Protein AF-A0A654E0S1-F1 (afdb_monomer_lite)

Radius of gyration: 18.27 Å; chains: 1; bounding box: 44×33×46 Å

Secondary structure (DSSP, 8-state):
--HHHHHHHHHHHHHHHHHHHHHHHHHHHHTT-HHHHHHHHHHHHHHHHHHHHHHHHS-----STTS-HHHHHHHHHHHHHHHHHHHHHHHHHHHHHHHHHH-

pLDDT: mean 88.95, std 7.27, range [59.12, 96.06]

Foldseek 3Di:
DDPVVVVVVVVVVVVVVVVCCVLCVQCVVCPVPVVSNVVSVVVVVVLVVQLVVQLVPFDQDPVDPPDGSNNSSNVRSVVSSVVVVVVVVVVVVVCVVVVVVVD

Sequence (103 aa):
MDIIDVGLYASYILIVLCALAAIIIPLAQSLGDPQSLIKSGIGLGALIVVFLIGYIIAGSDTGSADITESTSKLVGGGIISMYIFFFIALAGIVYTEISKLIK

Structure (mmCIF, N/CA/C/O backbone):
data_AF-A0A654E0S1-F1
#
_entry.id   AF-A0A654E0S1-F1
#
loop_
_atom_site.group_PDB
_atom_site.id
_atom_site.type_symbol
_atom_site.label_atom_id
_atom_site.label_alt_id
_atom_site.label_comp_id
_atom_site.label_asym_id
_atom_site.label_entity_id
_atom_site.label_seq_id
_atom_site.pdbx_PDB_ins_code
_atom_site.Cartn_x
_atom_site.Cartn_y
_atom_site.Cartn_z
_atom_site.occupancy
_atom_site.B_iso_or_equiv
_atom_site.auth_seq_id
_atom_site.auth_comp_id
_atom_site.auth_asym_id
_atom_site.auth_atom_id
_atom_site.pdbx_PDB_model_num
ATOM 1 N N . MET A 1 1 ? 15.045 16.187 -22.181 1.00 73.69 1 MET A N 1
ATOM 2 C CA . MET A 1 1 ? 13.952 15.797 -21.278 1.00 73.69 1 MET A CA 1
ATOM 3 C C . MET A 1 1 ? 12.713 16.436 -21.837 1.00 73.69 1 MET A C 1
ATOM 5 O O . MET A 1 1 ? 12.597 17.659 -21.788 1.00 73.69 1 MET A O 1
ATOM 9 N N . ASP A 1 2 ? 11.864 15.619 -22.433 1.00 90.56 2 ASP A N 1
ATOM 10 C CA . ASP A 1 2 ? 10.590 16.078 -22.960 1.00 90.56 2 ASP A CA 1
ATOM 11 C C . ASP A 1 2 ? 9.591 16.245 -21.807 1.00 90.56 2 ASP A C 1
ATOM 13 O O . ASP A 1 2 ? 9.819 15.786 -20.684 1.00 90.56 2 ASP A O 1
ATOM 17 N N . ILE A 1 3 ? 8.466 16.916 -22.059 1.00 91.19 3 ILE A N 1
ATOM 18 C CA . ILE A 1 3 ? 7.427 17.151 -21.039 1.00 91.19 3 ILE A CA 1
ATOM 19 C C . ILE A 1 3 ? 6.935 15.842 -20.395 1.00 91.19 3 ILE A C 1
ATOM 21 O O . ILE A 1 3 ? 6.580 15.818 -19.217 1.00 91.19 3 ILE A O 1
ATOM 25 N N . ILE A 1 4 ? 6.970 14.747 -21.159 1.00 92.31 4 ILE A N 1
ATOM 26 C CA . ILE A 1 4 ? 6.613 13.400 -20.710 1.00 92.31 4 ILE A CA 1
ATOM 27 C C . ILE A 1 4 ? 7.625 12.898 -19.672 1.00 92.31 4 ILE A C 1
ATOM 29 O O . ILE A 1 4 ? 7.214 12.423 -18.616 1.00 92.31 4 ILE A O 1
ATOM 33 N N . ASP A 1 5 ? 8.927 13.072 -19.914 1.00 92.94 5 ASP A N 1
ATOM 34 C CA . ASP A 1 5 ? 9.983 12.653 -18.981 1.00 92.94 5 ASP A CA 1
ATOM 35 C C . ASP A 1 5 ? 9.885 13.415 -17.657 1.00 92.94 5 ASP A C 1
ATOM 37 O O . ASP A 1 5 ? 9.997 12.836 -16.575 1.00 92.94 5 ASP A O 1
ATOM 41 N N . VAL A 1 6 ? 9.633 14.725 -17.743 1.00 92.69 6 VAL A N 1
ATOM 42 C CA . VAL A 1 6 ? 9.473 15.592 -16.570 1.00 92.69 6 VAL A CA 1
ATOM 43 C C . VAL A 1 6 ? 8.238 15.185 -15.767 1.00 92.69 6 VAL A C 1
ATOM 45 O O . VAL A 1 6 ? 8.320 15.042 -14.546 1.00 92.69 6 VAL A O 1
ATOM 48 N N . GLY A 1 7 ? 7.107 14.956 -16.441 1.00 92.06 7 GLY A N 1
ATOM 49 C CA . GLY A 1 7 ? 5.876 14.493 -15.801 1.00 92.06 7 GLY A CA 1
ATOM 50 C C . GLY A 1 7 ? 6.039 13.126 -15.132 1.00 92.06 7 GLY A C 1
ATOM 51 O O . GLY A 1 7 ? 5.552 12.919 -14.017 1.00 92.06 7 GLY A O 1
ATOM 52 N N . LEU A 1 8 ? 6.774 12.212 -15.768 1.00 93.31 8 LEU A N 1
ATOM 53 C CA . LEU A 1 8 ? 7.040 10.882 -15.231 1.00 93.31 8 LEU A CA 1
ATOM 54 C C . LEU A 1 8 ? 7.940 10.945 -13.988 1.00 93.31 8 LEU A C 1
ATOM 56 O O . LEU A 1 8 ? 7.616 10.348 -12.961 1.00 93.31 8 LEU A O 1
ATOM 60 N N . TYR A 1 9 ? 9.024 11.724 -14.040 1.00 92.81 9 TYR A N 1
ATOM 61 C CA . TYR A 1 9 ? 9.930 11.890 -12.901 1.00 92.81 9 TYR A CA 1
ATOM 62 C C . TYR A 1 9 ? 9.232 12.556 -11.706 1.00 92.81 9 TYR A C 1
ATOM 64 O O . TYR A 1 9 ? 9.360 12.096 -10.570 1.00 92.81 9 TYR A O 1
ATOM 72 N N . ALA A 1 10 ? 8.423 13.589 -11.963 1.00 94.25 10 ALA A N 1
ATOM 73 C CA . ALA A 1 10 ? 7.608 14.232 -10.935 1.00 94.25 10 ALA A CA 1
ATOM 74 C C . ALA A 1 10 ? 6.609 13.251 -10.297 1.00 94.25 10 ALA A C 1
ATOM 76 O O . ALA A 1 10 ? 6.461 13.229 -9.074 1.00 94.25 10 ALA A O 1
ATOM 77 N N . SER A 1 11 ? 5.969 12.403 -11.107 1.00 94.38 11 SER A N 1
ATOM 78 C CA . SER A 1 11 ? 5.030 11.386 -10.620 1.00 94.38 11 SER A CA 1
ATOM 79 C C . SER A 1 11 ? 5.720 10.349 -9.736 1.00 94.38 11 SER A C 1
ATOM 81 O O . SER A 1 11 ? 5.199 10.020 -8.672 1.00 94.38 11 SER A O 1
ATOM 83 N N . TYR A 1 12 ? 6.914 9.877 -10.112 1.00 92.50 12 TYR A N 1
ATOM 84 C CA . TYR A 1 12 ? 7.682 8.954 -9.273 1.00 92.50 12 TYR A CA 1
ATOM 85 C C . TYR A 1 12 ? 8.067 9.572 -7.926 1.00 92.50 12 TYR A C 1
ATOM 87 O O . TYR A 1 12 ? 7.899 8.920 -6.895 1.00 92.50 12 TYR A O 1
ATOM 95 N N . ILE A 1 13 ? 8.506 10.836 -7.906 1.00 95.31 13 ILE A N 1
ATOM 96 C CA . ILE A 1 13 ? 8.785 11.551 -6.649 1.00 95.31 13 ILE A CA 1
ATOM 97 C C . ILE A 1 13 ? 7.525 11.628 -5.784 1.00 95.31 13 ILE A C 1
ATOM 99 O O . ILE A 1 13 ? 7.576 11.353 -4.583 1.00 95.31 13 ILE A O 1
ATOM 103 N N . LEU A 1 14 ? 6.389 11.982 -6.387 1.00 95.62 14 LEU A N 1
ATOM 104 C CA . LEU A 1 14 ? 5.138 12.137 -5.657 1.00 95.62 14 LEU A CA 1
ATOM 105 C C . LEU A 1 14 ? 4.649 10.806 -5.076 1.00 95.62 14 LEU A C 1
ATOM 107 O O . LEU A 1 14 ? 4.256 10.768 -3.915 1.00 95.62 14 LEU A O 1
ATOM 111 N N . ILE A 1 15 ? 4.739 9.709 -5.836 1.00 93.75 15 ILE A N 1
ATOM 112 C CA . ILE A 1 15 ? 4.399 8.363 -5.354 1.00 93.75 15 ILE A CA 1
ATOM 113 C C . ILE A 1 15 ? 5.241 8.001 -4.128 1.00 93.75 15 ILE A C 1
ATOM 115 O O . ILE A 1 15 ? 4.690 7.526 -3.135 1.00 93.75 15 ILE A O 1
ATOM 119 N N . VAL A 1 16 ? 6.551 8.260 -4.164 1.00 93.69 16 VAL A N 1
ATOM 120 C CA . VAL A 1 16 ? 7.441 7.979 -3.027 1.00 93.69 16 VAL A CA 1
ATOM 121 C C . VAL A 1 16 ? 7.048 8.813 -1.805 1.00 93.69 16 VAL A C 1
ATOM 123 O O . VAL A 1 16 ? 6.937 8.270 -0.706 1.00 93.69 16 VAL A O 1
ATOM 126 N N . LEU A 1 17 ? 6.769 10.107 -1.982 1.00 95.50 17 LEU A N 1
ATOM 127 C CA . LEU A 1 17 ? 6.312 10.976 -0.892 1.00 95.50 17 LEU A CA 1
ATOM 128 C C . LEU A 1 17 ? 4.974 10.512 -0.304 1.00 95.50 17 LEU A C 1
ATOM 130 O O . LEU A 1 17 ? 4.832 10.447 0.917 1.00 95.50 17 LEU A O 1
ATOM 134 N N . CYS A 1 18 ? 4.012 10.150 -1.153 1.00 93.56 18 CYS A N 1
ATOM 135 C CA . CYS A 1 18 ? 2.717 9.632 -0.725 1.00 93.56 18 CYS A CA 1
ATOM 136 C C . CYS A 1 18 ? 2.858 8.307 0.032 1.00 93.56 18 CYS A C 1
ATOM 138 O O . CYS A 1 18 ? 2.232 8.144 1.077 1.00 93.56 18 CYS A O 1
ATOM 140 N N . ALA A 1 19 ? 3.700 7.389 -0.448 1.00 90.12 19 ALA A N 1
ATOM 141 C CA . ALA A 1 19 ? 3.955 6.116 0.220 1.00 90.12 19 ALA A CA 1
ATOM 142 C C . ALA A 1 19 ? 4.577 6.321 1.612 1.00 90.12 19 ALA A C 1
ATOM 144 O O . ALA A 1 19 ? 4.132 5.710 2.583 1.00 90.12 19 ALA A O 1
ATOM 145 N N . LEU A 1 20 ? 5.554 7.227 1.734 1.00 92.81 20 LEU A N 1
ATOM 146 C CA . LEU A 1 20 ? 6.154 7.577 3.023 1.00 92.81 20 LEU A CA 1
ATOM 147 C C . LEU A 1 20 ? 5.129 8.215 3.965 1.00 92.81 20 LEU A C 1
ATOM 149 O O . LEU A 1 20 ? 4.999 7.788 5.110 1.00 92.81 20 LEU A O 1
ATOM 153 N N . ALA A 1 21 ? 4.366 9.200 3.489 1.00 92.94 21 ALA A N 1
ATOM 154 C CA . ALA A 1 21 ? 3.344 9.871 4.287 1.00 92.94 21 ALA A CA 1
ATOM 155 C C . ALA A 1 21 ? 2.261 8.896 4.779 1.00 92.94 21 ALA A C 1
ATOM 157 O O . ALA A 1 21 ? 1.872 8.958 5.945 1.00 92.94 21 ALA A O 1
ATOM 158 N N . ALA A 1 22 ? 1.832 7.957 3.929 1.00 88.88 22 ALA A N 1
ATOM 159 C CA . ALA A 1 22 ? 0.834 6.941 4.262 1.00 88.88 22 ALA A CA 1
ATOM 160 C C . ALA A 1 22 ? 1.265 6.011 5.409 1.00 88.88 22 ALA A C 1
ATOM 162 O O . ALA A 1 22 ? 0.406 5.450 6.081 1.00 88.88 22 ALA A O 1
ATOM 163 N N . ILE A 1 23 ? 2.570 5.863 5.660 1.00 88.12 23 ILE A N 1
ATOM 164 C CA . ILE A 1 23 ? 3.105 5.053 6.764 1.00 88.12 23 ILE A CA 1
ATOM 165 C C . ILE A 1 23 ? 3.453 5.937 7.967 1.00 88.12 23 ILE A C 1
ATOM 167 O O . ILE A 1 23 ? 3.074 5.634 9.099 1.00 88.12 23 ILE A O 1
ATOM 171 N N .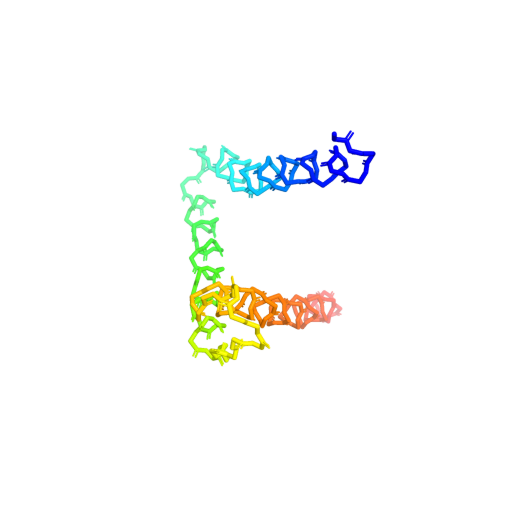 ILE A 1 24 ? 4.164 7.043 7.730 1.00 89.38 24 ILE A N 1
ATOM 172 C CA . ILE A 1 24 ? 4.693 7.909 8.789 1.00 89.38 24 ILE A CA 1
ATOM 173 C C . ILE A 1 24 ? 3.561 8.614 9.538 1.00 89.38 24 ILE A C 1
ATOM 175 O O . ILE A 1 24 ? 3.617 8.683 10.762 1.00 89.38 24 ILE A O 1
ATOM 179 N N . ILE A 1 25 ? 2.532 9.115 8.844 1.00 90.12 25 ILE A N 1
ATOM 180 C CA . ILE A 1 25 ? 1.450 9.873 9.489 1.00 90.12 25 ILE A CA 1
ATOM 181 C C . ILE A 1 25 ? 0.651 8.989 10.465 1.00 90.12 25 ILE A C 1
ATOM 183 O O . ILE A 1 25 ? 0.564 9.369 11.637 1.00 90.12 25 ILE A O 1
ATOM 187 N N . PRO A 1 26 ? 0.125 7.806 10.076 1.00 85.00 26 PRO A N 1
ATOM 188 C CA . PRO A 1 26 ? -0.603 6.945 11.013 1.00 85.00 26 PRO A CA 1
ATOM 189 C C . PRO A 1 26 ? 0.267 6.454 12.172 1.00 85.00 26 PRO A C 1
ATOM 191 O O . PRO A 1 26 ? -0.217 6.299 13.297 1.00 85.00 26 PRO A O 1
ATOM 194 N N . LEU A 1 27 ? 1.556 6.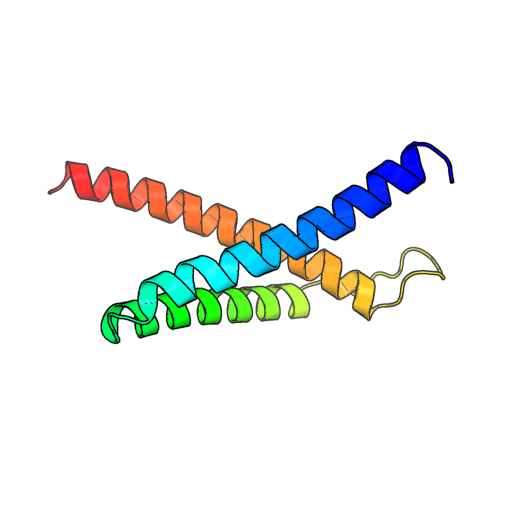215 11.907 1.00 84.25 27 LEU A N 1
ATOM 195 C CA . LEU A 1 27 ? 2.507 5.803 12.931 1.00 84.25 27 LEU A CA 1
ATOM 196 C C . LEU A 1 27 ? 2.744 6.929 13.943 1.00 84.25 27 LEU A C 1
ATOM 198 O O . LEU A 1 27 ? 2.605 6.696 15.140 1.00 84.25 27 LEU A O 1
ATOM 202 N N . ALA A 1 28 ? 3.017 8.148 13.469 1.00 86.19 28 ALA A N 1
ATOM 203 C CA . ALA A 1 28 ? 3.225 9.331 14.302 1.00 86.19 28 ALA A CA 1
ATOM 204 C C . ALA A 1 28 ? 1.996 9.651 15.166 1.00 86.19 28 ALA A C 1
ATOM 206 O O . ALA A 1 28 ? 2.137 9.940 16.353 1.00 86.19 28 ALA A O 1
ATOM 207 N N . GLN A 1 29 ? 0.790 9.528 14.602 1.00 84.62 29 GLN A N 1
ATOM 208 C CA . GLN A 1 29 ? -0.466 9.695 15.342 1.00 84.62 29 GLN A CA 1
ATOM 209 C C . GLN A 1 29 ? -0.661 8.640 16.439 1.00 84.62 29 GLN A C 1
ATOM 211 O O . GLN A 1 29 ? -1.348 8.899 17.423 1.00 84.62 29 GLN A O 1
ATOM 216 N N . SER A 1 30 ? -0.037 7.470 16.299 1.00 83.12 30 SER A N 1
ATOM 217 C CA . SER A 1 30 ? -0.171 6.367 17.249 1.00 83.12 30 SER A CA 1
ATOM 218 C C . SER A 1 30 ? 0.892 6.361 18.359 1.00 83.12 30 SER A C 1
ATOM 220 O O . SER A 1 30 ? 0.780 5.566 19.284 1.00 83.12 30 SER A O 1
ATOM 222 N N . LEU A 1 31 ? 1.911 7.234 18.323 1.00 79.06 31 LEU A N 1
ATOM 223 C CA . LEU A 1 31 ? 3.019 7.220 19.300 1.00 79.06 31 LEU A CA 1
ATOM 224 C C . LEU A 1 31 ? 2.605 7.600 20.734 1.00 79.06 31 LEU A C 1
ATOM 226 O O . LEU A 1 31 ? 3.317 7.268 21.678 1.00 79.06 31 LEU A O 1
ATOM 230 N N . GLY A 1 32 ? 1.471 8.284 20.906 1.00 80.44 32 GLY A N 1
ATOM 231 C CA . GLY A 1 32 ? 0.931 8.651 22.221 1.00 80.44 32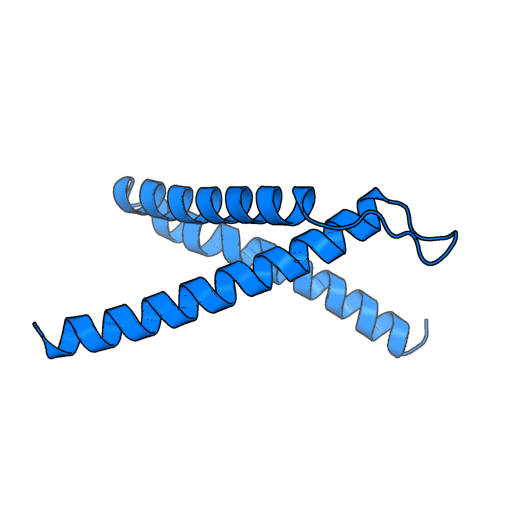 GLY A CA 1
ATOM 232 C C . GLY A 1 32 ? 0.029 7.591 22.860 1.00 80.44 32 GLY A C 1
ATOM 233 O O . GLY A 1 32 ? -0.290 7.710 24.040 1.00 80.44 32 GLY A O 1
ATOM 234 N N . ASP A 1 33 ? -0.375 6.564 22.104 1.00 84.81 33 ASP A N 1
ATOM 235 C CA . ASP A 1 33 ? -1.254 5.491 22.571 1.00 84.81 33 ASP A CA 1
ATOM 236 C C . ASP A 1 33 ? -0.690 4.123 22.136 1.00 84.81 33 ASP A C 1
ATOM 238 O O . ASP A 1 33 ? -0.841 3.723 20.974 1.00 84.81 33 ASP A O 1
ATOM 242 N N . PRO A 1 34 ? -0.068 3.362 23.058 1.00 79.06 34 PRO A N 1
ATOM 243 C CA . PRO A 1 34 ? 0.526 2.067 22.736 1.00 79.06 34 PRO A CA 1
ATOM 244 C C . PRO A 1 34 ? -0.500 1.067 22.184 1.00 79.06 34 PRO A C 1
ATOM 246 O O . PRO A 1 34 ? -0.142 0.189 21.397 1.00 79.06 34 PRO A O 1
ATOM 249 N N . GLN A 1 35 ? -1.781 1.203 22.535 1.00 82.94 35 GLN A N 1
ATOM 250 C CA . GLN A 1 35 ? -2.830 0.326 22.032 1.00 82.94 35 GLN A CA 1
ATOM 251 C C . GLN A 1 35 ? -3.200 0.662 20.578 1.00 82.94 35 GLN A C 1
ATOM 253 O O . GLN A 1 35 ? -3.421 -0.248 19.773 1.00 82.94 35 GLN A O 1
ATOM 258 N N . SER A 1 36 ? -3.226 1.948 20.215 1.00 83.00 36 SER A N 1
ATOM 259 C CA . SER A 1 36 ? -3.379 2.384 18.819 1.00 83.00 36 SER A CA 1
ATOM 260 C C . SER A 1 36 ? -2.175 1.976 17.969 1.00 83.00 36 SER A C 1
ATOM 262 O O . SER A 1 36 ? -2.339 1.518 16.836 1.00 83.00 36 SER A O 1
ATOM 264 N N . LEU A 1 37 ? -0.968 2.064 18.534 1.00 84.25 37 LEU A N 1
ATOM 265 C CA . LEU A 1 37 ? 0.270 1.699 17.849 1.00 84.25 37 LEU A CA 1
ATOM 266 C C . LEU A 1 37 ? 0.283 0.228 17.430 1.00 84.25 37 LEU A C 1
ATOM 268 O O . LEU A 1 37 ? 0.603 -0.083 16.283 1.00 84.25 37 LEU A O 1
ATOM 272 N N . ILE A 1 38 ? -0.141 -0.668 18.325 1.00 85.94 38 ILE A N 1
ATOM 273 C CA . ILE A 1 38 ? -0.258 -2.099 18.021 1.00 85.94 38 ILE A CA 1
ATOM 274 C C . ILE A 1 38 ? -1.274 -2.329 16.894 1.00 85.94 38 ILE A C 1
ATOM 276 O O . ILE A 1 38 ? -0.988 -3.078 15.963 1.00 85.94 38 ILE A O 1
ATOM 280 N N . LYS A 1 39 ? -2.437 -1.664 16.924 1.00 84.12 39 LYS A N 1
ATOM 281 C CA . LYS A 1 39 ? -3.456 -1.797 15.865 1.00 84.12 39 LYS A CA 1
ATOM 282 C C . LYS A 1 39 ? -2.948 -1.315 14.504 1.00 84.12 39 LYS A C 1
ATOM 284 O O . LYS A 1 39 ? -3.165 -1.996 13.504 1.00 84.12 39 LYS A O 1
ATOM 289 N N . SER A 1 40 ? -2.249 -0.181 14.472 1.00 85.38 40 SER A N 1
ATOM 290 C CA . SER A 1 40 ? -1.617 0.347 13.257 1.00 85.38 40 SER A CA 1
ATOM 291 C C . SER A 1 40 ? -0.553 -0.619 12.717 1.00 85.38 40 SER A C 1
ATOM 293 O O . SER A 1 40 ? -0.552 -0.959 11.533 1.00 85.38 40 SER A O 1
ATOM 295 N N . GLY A 1 41 ? 0.280 -1.170 13.608 1.00 85.38 41 GLY A N 1
ATOM 296 C CA . GLY A 1 41 ? 1.271 -2.192 13.268 1.00 85.38 41 GLY A CA 1
ATOM 297 C C . GLY A 1 41 ? 0.653 -3.480 12.715 1.00 85.38 41 GLY A C 1
ATOM 298 O O . GLY A 1 41 ? 1.175 -4.038 11.754 1.00 85.38 41 GLY A O 1
ATOM 299 N N . ILE A 1 42 ? -0.486 -3.926 13.257 1.00 89.00 42 ILE A N 1
ATOM 300 C CA . ILE A 1 42 ? -1.238 -5.075 12.726 1.00 89.00 42 ILE A CA 1
ATOM 301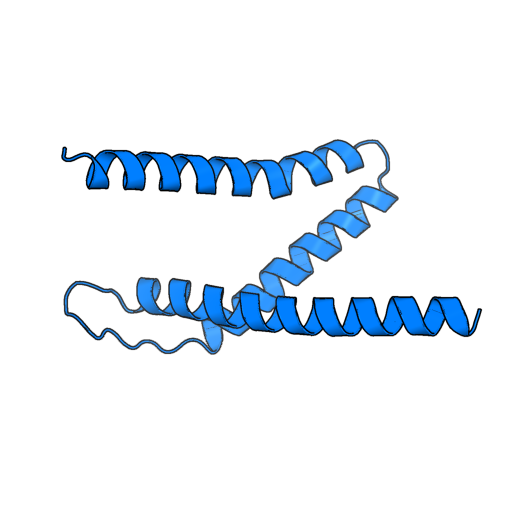 C C . ILE A 1 42 ? -1.744 -4.780 11.309 1.00 89.00 42 ILE A C 1
ATOM 303 O O . ILE A 1 42 ? -1.615 -5.635 10.436 1.00 89.00 42 ILE A O 1
ATOM 307 N N . GLY A 1 43 ? -2.276 -3.578 11.062 1.00 87.94 43 GLY A N 1
ATOM 308 C CA . GLY A 1 43 ? -2.705 -3.159 9.724 1.00 87.94 43 GLY A CA 1
ATOM 309 C C . GLY A 1 43 ? -1.558 -3.180 8.709 1.00 87.94 43 GLY A C 1
ATOM 310 O O . GLY A 1 43 ? -1.700 -3.750 7.627 1.00 87.94 43 GLY A O 1
ATOM 311 N N . LEU A 1 44 ? -0.395 -2.637 9.081 1.00 88.88 44 LEU A N 1
ATOM 312 C CA . LEU A 1 44 ? 0.808 -2.666 8.244 1.00 88.88 44 LEU A CA 1
ATOM 313 C C . LEU A 1 44 ? 1.326 -4.097 8.021 1.00 88.88 44 LEU A C 1
ATOM 315 O O . LEU A 1 44 ? 1.700 -4.457 6.907 1.00 88.88 44 LEU A O 1
ATOM 319 N N . GLY A 1 45 ? 1.314 -4.934 9.059 1.00 91.00 45 GLY A N 1
ATOM 320 C CA . GLY A 1 45 ? 1.703 -6.339 8.959 1.00 91.00 45 GLY A CA 1
ATOM 321 C C . GLY A 1 45 ? 0.791 -7.122 8.016 1.00 91.00 45 GLY A C 1
ATOM 322 O O . GLY A 1 45 ? 1.277 -7.828 7.134 1.00 91.00 45 GLY A O 1
ATOM 323 N N . ALA A 1 46 ? -0.527 -6.942 8.137 1.00 92.69 46 ALA A N 1
ATOM 324 C CA . ALA A 1 46 ? -1.499 -7.535 7.225 1.00 92.69 46 ALA A CA 1
ATOM 325 C C . ALA A 1 46 ? -1.264 -7.079 5.777 1.00 92.69 46 ALA A C 1
ATOM 327 O O . ALA A 1 46 ? -1.351 -7.900 4.861 1.00 92.69 46 ALA A O 1
ATOM 328 N N . LEU A 1 47 ? -0.899 -5.804 5.575 1.00 91.50 47 LEU A N 1
ATOM 329 C CA . LEU A 1 47 ? -0.579 -5.285 4.250 1.00 91.50 47 LEU A CA 1
ATOM 330 C C . LEU A 1 47 ? 0.588 -6.058 3.608 1.00 91.50 47 LEU A C 1
ATOM 332 O O . LEU A 1 47 ? 0.488 -6.531 2.476 1.00 91.50 47 LEU A O 1
ATOM 336 N N . ILE A 1 48 ? 1.677 -6.223 4.361 1.00 93.06 48 ILE A N 1
ATOM 337 C CA . ILE A 1 48 ? 2.884 -6.929 3.912 1.00 93.06 48 ILE A CA 1
ATOM 338 C C . ILE A 1 48 ? 2.587 -8.405 3.625 1.00 93.06 48 ILE A C 1
ATOM 340 O O . ILE A 1 48 ? 3.046 -8.936 2.615 1.00 93.06 48 ILE A O 1
ATOM 344 N N . VAL A 1 49 ? 1.803 -9.069 4.480 1.00 95.56 49 VAL A N 1
ATOM 345 C CA . VAL A 1 49 ? 1.439 -10.483 4.297 1.00 95.56 49 VAL A CA 1
ATOM 346 C C . VAL A 1 49 ? 0.650 -10.686 3.005 1.00 95.56 49 VAL A C 1
ATOM 348 O O . VAL A 1 49 ? 0.977 -11.578 2.225 1.00 95.56 49 VAL A O 1
ATOM 351 N N . VAL A 1 50 ? -0.350 -9.845 2.738 1.00 95.06 50 VAL A N 1
ATOM 352 C CA . VAL A 1 50 ? -1.117 -9.917 1.485 1.00 95.06 50 VAL A CA 1
ATOM 353 C C . VAL A 1 50 ? -0.223 -9.613 0.282 1.00 95.06 50 VAL A C 1
ATOM 355 O O . VAL A 1 50 ? -0.336 -10.301 -0.731 1.00 95.06 50 VAL A O 1
ATOM 358 N N . PHE A 1 51 ? 0.711 -8.663 0.406 1.00 93.75 51 PHE A N 1
ATOM 359 C CA . PHE A 1 51 ? 1.684 -8.390 -0.651 1.00 93.75 51 PHE A CA 1
ATOM 360 C C . PHE A 1 51 ? 2.580 -9.587 -0.967 1.00 93.75 51 PHE A C 1
ATOM 362 O O . PHE A 1 51 ? 2.765 -9.927 -2.133 1.00 93.75 51 PHE A O 1
ATOM 369 N N . LEU A 1 52 ? 3.091 -10.270 0.058 1.00 94.94 52 LEU A N 1
ATOM 370 C CA . LEU A 1 52 ? 3.885 -11.489 -0.104 1.00 94.94 52 LEU A CA 1
ATOM 371 C C . LEU A 1 52 ? 3.085 -12.597 -0.796 1.00 94.94 52 LEU A C 1
ATOM 373 O O . LEU A 1 52 ? 3.604 -13.247 -1.700 1.00 94.94 52 LEU A O 1
ATOM 377 N N . ILE A 1 53 ? 1.817 -12.782 -0.418 1.00 94.88 53 ILE A N 1
ATOM 378 C CA . ILE A 1 53 ? 0.922 -13.739 -1.081 1.00 94.88 53 ILE A CA 1
ATOM 379 C C . ILE A 1 53 ? 0.758 -13.366 -2.560 1.00 94.88 53 ILE A C 1
ATOM 381 O O . ILE A 1 53 ? 0.938 -14.219 -3.427 1.00 94.88 53 ILE A O 1
ATOM 385 N N . GLY A 1 54 ? 0.486 -12.092 -2.857 1.00 94.06 54 GLY A N 1
ATOM 386 C CA . GLY A 1 54 ? 0.385 -11.597 -4.228 1.00 94.06 54 GLY A CA 1
ATOM 387 C C . GLY A 1 54 ? 1.670 -11.817 -5.029 1.00 94.06 54 GLY A C 1
ATOM 388 O O . GLY A 1 54 ? 1.607 -12.293 -6.157 1.00 94.06 54 GLY A O 1
ATOM 389 N N . TYR A 1 55 ? 2.832 -11.538 -4.437 1.00 92.81 55 TYR A N 1
ATOM 390 C CA . TYR A 1 55 ? 4.144 -11.716 -5.065 1.00 92.81 55 TYR A CA 1
ATOM 391 C C . TYR A 1 55 ? 4.465 -13.185 -5.378 1.00 92.81 55 TYR A C 1
ATOM 393 O O . TYR A 1 55 ? 5.038 -13.474 -6.425 1.00 92.81 55 TYR A O 1
ATOM 401 N N . ILE A 1 56 ? 4.087 -14.119 -4.497 1.00 92.69 56 ILE A N 1
ATOM 402 C CA . ILE A 1 56 ? 4.291 -15.562 -4.719 1.00 92.69 56 ILE A CA 1
ATOM 403 C C . ILE A 1 56 ? 3.390 -16.082 -5.848 1.00 92.69 56 ILE A C 1
ATOM 405 O O . ILE A 1 56 ? 3.815 -16.940 -6.618 1.00 92.69 56 ILE A O 1
ATOM 409 N N . ILE A 1 57 ? 2.158 -15.571 -5.948 1.00 92.56 57 ILE A N 1
ATOM 410 C CA . ILE A 1 57 ? 1.195 -15.961 -6.992 1.00 92.56 57 ILE A CA 1
ATOM 411 C C . ILE A 1 57 ? 1.533 -15.304 -8.340 1.00 92.56 57 ILE A C 1
ATOM 413 O O . ILE A 1 57 ? 1.192 -15.848 -9.390 1.00 92.56 57 ILE A O 1
ATOM 417 N N . ALA A 1 58 ? 2.184 -14.139 -8.324 1.00 92.00 58 ALA A N 1
ATOM 418 C CA . ALA A 1 58 ? 2.514 -13.392 -9.526 1.00 92.00 58 ALA A CA 1
ATOM 419 C C . ALA A 1 58 ? 3.388 -14.207 -10.492 1.00 92.00 58 ALA A C 1
ATOM 421 O O . ALA A 1 58 ? 4.394 -14.814 -10.111 1.00 92.00 58 ALA A O 1
ATOM 422 N N . GLY A 1 59 ? 3.001 -14.180 -11.768 1.00 84.62 59 GLY A N 1
ATOM 423 C CA . GLY A 1 59 ? 3.760 -14.799 -12.846 1.00 84.62 59 GLY A CA 1
ATOM 424 C C . GLY A 1 59 ? 5.138 -14.162 -13.022 1.00 84.62 59 GLY A C 1
ATOM 425 O O . GLY A 1 59 ? 5.357 -12.992 -12.711 1.00 84.62 59 GLY A O 1
ATOM 426 N N . SER A 1 60 ? 6.073 -14.952 -13.540 1.00 82.50 60 SER A N 1
ATOM 427 C CA . SER A 1 60 ? 7.436 -14.537 -13.889 1.00 82.50 60 SER A CA 1
ATOM 428 C C . SER A 1 60 ? 7.574 -14.115 -15.352 1.00 82.50 60 SER A C 1
ATOM 430 O O . SER A 1 60 ? 8.683 -14.110 -15.877 1.00 82.50 60 SER A O 1
ATOM 432 N N . ASP A 1 61 ? 6.471 -13.808 -16.034 1.00 78.88 61 ASP A N 1
ATOM 433 C CA . ASP A 1 61 ? 6.486 -13.581 -17.476 1.00 78.88 61 ASP A CA 1
ATOM 434 C C . ASP A 1 61 ? 7.299 -12.328 -17.822 1.00 78.88 61 ASP A C 1
ATOM 436 O O . ASP A 1 61 ? 6.935 -11.195 -17.495 1.00 78.88 61 ASP A O 1
ATOM 440 N N . THR A 1 62 ? 8.425 -12.542 -18.498 1.00 72.81 62 THR A N 1
ATOM 441 C CA . THR A 1 62 ? 9.301 -11.498 -19.029 1.00 72.81 62 THR A CA 1
ATOM 442 C C . THR A 1 62 ? 8.982 -11.341 -20.512 1.00 72.81 62 THR A C 1
ATOM 444 O O . THR A 1 62 ? 9.664 -11.893 -21.373 1.00 72.81 62 THR A O 1
ATOM 447 N N . GLY A 1 63 ? 7.885 -10.650 -20.833 1.00 65.94 63 GLY A N 1
ATOM 448 C CA . GLY A 1 63 ? 7.431 -10.467 -22.223 1.00 65.94 63 GLY A CA 1
ATOM 449 C C . GLY A 1 63 ? 8.446 -9.766 -23.145 1.00 65.94 63 GLY A C 1
ATOM 450 O O . GLY A 1 63 ? 8.293 -9.812 -24.363 1.00 65.94 63 GLY A O 1
ATOM 451 N N . SER A 1 64 ? 9.493 -9.160 -22.573 1.00 67.56 64 SER A N 1
ATOM 452 C CA . SER A 1 64 ? 10.561 -8.430 -23.263 1.00 67.56 64 SER A CA 1
ATOM 453 C C . SER A 1 64 ? 11.908 -8.712 -22.587 1.00 67.56 64 SER A C 1
ATOM 455 O O . SER A 1 64 ? 11.953 -8.878 -21.368 1.00 67.56 64 SER A O 1
ATOM 457 N N . ALA A 1 65 ? 13.009 -8.694 -23.348 1.00 65.00 65 ALA A N 1
ATOM 458 C CA . ALA A 1 65 ? 14.364 -8.943 -22.833 1.00 65.00 65 ALA A CA 1
ATOM 459 C C . ALA A 1 65 ? 14.835 -7.933 -21.761 1.00 65.00 65 ALA A C 1
ATOM 461 O O . ALA A 1 65 ? 15.739 -8.243 -20.991 1.00 65.00 65 ALA A O 1
ATOM 462 N N . ASP A 1 66 ? 14.203 -6.756 -21.682 1.00 73.88 66 ASP A N 1
ATOM 463 C CA . ASP A 1 66 ? 14.561 -5.678 -20.749 1.00 73.88 66 ASP A CA 1
ATOM 464 C C . ASP A 1 66 ? 13.888 -5.779 -19.366 1.00 73.88 66 ASP A C 1
ATOM 466 O O . ASP A 1 66 ? 14.172 -4.970 -18.481 1.00 73.88 66 ASP A O 1
ATOM 470 N N . ILE A 1 67 ? 12.985 -6.746 -19.148 1.00 79.00 67 ILE A N 1
ATOM 471 C CA . ILE A 1 67 ? 12.296 -6.919 -17.860 1.00 79.00 67 ILE A CA 1
ATOM 472 C C . ILE A 1 67 ? 12.808 -8.175 -17.164 1.00 79.00 67 ILE A C 1
ATOM 474 O O . ILE A 1 67 ? 12.573 -9.291 -17.616 1.00 79.00 67 ILE A O 1
ATOM 478 N N . THR A 1 68 ? 13.450 -7.999 -16.010 1.00 83.81 68 THR A N 1
ATOM 479 C CA . THR A 1 68 ? 13.821 -9.107 -15.123 1.00 83.81 68 THR A CA 1
ATOM 480 C C . THR A 1 68 ? 12.577 -9.746 -14.505 1.00 83.81 68 THR A C 1
ATOM 482 O O . THR A 1 68 ? 11.632 -9.047 -14.130 1.00 83.81 68 THR A O 1
ATOM 485 N N . GLU A 1 69 ? 12.613 -11.063 -14.292 1.00 84.31 69 GLU A N 1
ATOM 486 C CA . GLU A 1 69 ? 11.573 -11.822 -13.582 1.00 84.31 69 GLU A CA 1
ATOM 487 C C . GLU A 1 69 ? 11.139 -11.147 -12.267 1.00 84.31 69 GLU A C 1
ATOM 489 O O . GLU A 1 69 ? 9.945 -11.017 -11.998 1.00 84.31 69 GLU A O 1
ATOM 494 N N . SER A 1 70 ? 12.095 -10.649 -11.475 1.00 85.44 70 SER A N 1
ATOM 495 C CA . SER A 1 70 ? 11.820 -9.960 -10.208 1.00 85.44 70 SER A CA 1
ATOM 496 C C . SER A 1 70 ? 10.966 -8.703 -10.384 1.00 85.44 70 SER A C 1
ATOM 498 O O . SER A 1 70 ? 10.077 -8.444 -9.576 1.00 85.44 70 SER A O 1
ATOM 500 N N . THR A 1 71 ? 11.206 -7.926 -11.443 1.00 85.81 71 THR A N 1
ATOM 501 C CA . THR A 1 71 ? 10.426 -6.718 -11.741 1.00 85.81 71 THR A CA 1
ATOM 502 C C . THR A 1 71 ? 9.005 -7.089 -12.155 1.00 85.81 71 THR A C 1
ATOM 504 O O . THR A 1 71 ? 8.052 -6.474 -11.680 1.00 85.81 71 THR A O 1
ATOM 507 N N . SER A 1 72 ? 8.853 -8.132 -12.977 1.00 87.88 72 SER A N 1
ATOM 508 C CA . SER A 1 72 ? 7.539 -8.632 -13.401 1.00 87.88 72 SER A CA 1
ATOM 509 C C . SER A 1 72 ? 6.713 -9.129 -12.208 1.00 87.88 72 SER A C 1
ATOM 511 O O . SER A 1 72 ? 5.574 -8.699 -12.012 1.00 87.88 72 SER A O 1
ATOM 513 N N . LYS A 1 73 ? 7.329 -9.916 -11.315 1.00 91.00 73 LYS A N 1
ATOM 514 C CA . LYS A 1 73 ? 6.694 -10.382 -10.074 1.00 91.00 73 LYS A CA 1
ATOM 515 C C . LYS A 1 73 ? 6.344 -9.253 -9.112 1.00 91.00 73 LYS A C 1
ATOM 517 O O . LYS A 1 73 ? 5.308 -9.323 -8.457 1.00 91.00 73 LYS A O 1
ATOM 522 N N . LEU A 1 74 ? 7.160 -8.200 -9.031 1.00 91.25 74 LEU A N 1
ATOM 523 C CA . LEU A 1 74 ? 6.867 -7.041 -8.184 1.00 91.25 74 LEU A CA 1
ATOM 524 C C . LEU A 1 74 ? 5.617 -6.307 -8.681 1.00 91.25 74 LEU A C 1
ATOM 526 O O . LEU A 1 74 ? 4.707 -6.039 -7.894 1.00 91.25 74 LEU A O 1
ATOM 530 N N . VAL A 1 75 ? 5.539 -6.038 -9.987 1.00 90.69 75 VAL A N 1
ATOM 531 C CA . VAL A 1 75 ? 4.377 -5.377 -10.598 1.00 90.69 75 VAL A CA 1
ATOM 532 C C . VAL A 1 75 ? 3.131 -6.259 -10.487 1.00 90.69 75 VAL A C 1
ATOM 534 O O . VAL A 1 75 ? 2.101 -5.803 -9.988 1.00 90.69 75 VAL A O 1
ATOM 537 N N . GLY A 1 76 ? 3.230 -7.531 -10.882 1.00 90.69 76 GLY A N 1
ATOM 538 C CA . GLY A 1 76 ? 2.125 -8.487 -10.796 1.00 90.69 76 GLY A CA 1
ATOM 539 C C . GLY A 1 76 ? 1.643 -8.688 -9.360 1.00 90.69 76 GLY A C 1
ATOM 540 O O . GLY A 1 76 ? 0.443 -8.637 -9.093 1.00 90.69 76 GLY A O 1
ATOM 541 N N . GLY A 1 77 ? 2.575 -8.818 -8.415 1.00 93.69 77 GLY A N 1
ATOM 542 C CA . GLY A 1 77 ? 2.276 -8.935 -6.993 1.00 93.69 77 GLY A CA 1
ATOM 543 C C . GLY A 1 77 ? 1.563 -7.699 -6.457 1.00 93.69 77 GLY A C 1
ATOM 544 O O . GLY A 1 77 ? 0.568 -7.835 -5.746 1.00 93.69 77 GLY A O 1
ATOM 545 N N . GLY A 1 78 ? 1.990 -6.499 -6.860 1.00 92.19 78 GLY A N 1
ATOM 546 C CA . GLY A 1 78 ? 1.314 -5.247 -6.517 1.00 92.19 78 GLY A CA 1
ATOM 547 C C . GLY A 1 78 ? -0.131 -5.192 -7.021 1.00 92.19 78 GLY A C 1
ATOM 548 O O . GLY A 1 78 ? -1.035 -4.861 -6.253 1.00 92.19 78 GLY A O 1
ATOM 549 N N . ILE A 1 79 ? -0.364 -5.589 -8.276 1.00 93.94 79 ILE A N 1
ATOM 550 C CA . ILE A 1 79 ? -1.706 -5.619 -8.876 1.00 93.94 79 ILE A CA 1
ATOM 551 C C . ILE A 1 79 ? -2.609 -6.637 -8.161 1.00 93.94 79 ILE A C 1
ATOM 553 O O . ILE A 1 79 ? -3.721 -6.293 -7.756 1.00 93.94 79 ILE A O 1
ATOM 557 N N . ILE A 1 80 ? -2.129 -7.867 -7.945 1.00 94.94 80 ILE A N 1
ATOM 558 C CA . ILE A 1 80 ? -2.887 -8.914 -7.238 1.00 94.94 80 ILE A CA 1
ATOM 559 C C . ILE A 1 80 ? -3.251 -8.448 -5.825 1.00 94.94 80 ILE A C 1
ATOM 561 O O . ILE A 1 80 ? -4.400 -8.568 -5.400 1.00 94.94 80 ILE A O 1
ATOM 565 N N . SER A 1 81 ? -2.290 -7.860 -5.113 1.00 94.50 81 SER A N 1
ATOM 566 C CA . SER A 1 81 ? -2.500 -7.346 -3.757 1.00 94.50 81 SER A CA 1
ATOM 567 C C . SER A 1 81 ? -3.547 -6.241 -3.726 1.00 94.50 81 SER A C 1
ATOM 569 O O . SER A 1 81 ? -4.425 -6.252 -2.865 1.00 94.50 81 SER A O 1
ATOM 571 N N . MET A 1 82 ? -3.504 -5.318 -4.691 1.00 94.31 82 MET A N 1
ATOM 572 C CA . MET A 1 82 ? -4.504 -4.263 -4.813 1.00 94.31 82 MET A CA 1
ATOM 573 C C . MET A 1 82 ? -5.910 -4.832 -5.021 1.00 94.31 82 MET A C 1
ATOM 575 O O . MET A 1 82 ? -6.843 -4.362 -4.371 1.00 94.31 82 MET A O 1
ATOM 579 N N . TYR A 1 83 ? -6.074 -5.868 -5.850 1.00 94.75 83 TYR A N 1
ATOM 580 C CA . TYR A 1 83 ? -7.376 -6.522 -6.012 1.00 94.75 83 TYR A CA 1
ATOM 581 C C . TYR A 1 83 ? -7.854 -7.198 -4.728 1.00 94.75 83 TYR A C 1
ATOM 583 O O . TYR A 1 83 ? -9.023 -7.054 -4.368 1.00 94.75 83 TYR A O 1
ATOM 591 N N . ILE A 1 84 ? -6.965 -7.877 -3.998 1.00 95.31 84 ILE A N 1
ATOM 592 C CA . ILE A 1 84 ? -7.316 -8.494 -2.714 1.00 95.31 84 ILE A CA 1
ATOM 593 C C . ILE A 1 84 ? -7.805 -7.425 -1.728 1.00 95.31 84 ILE A C 1
ATOM 595 O O . ILE A 1 84 ? -8.901 -7.559 -1.180 1.00 95.31 84 ILE A O 1
ATOM 599 N N . PHE A 1 85 ? -7.051 -6.337 -1.538 1.00 93.88 85 PHE A N 1
ATOM 600 C CA . PHE A 1 85 ? -7.475 -5.252 -0.649 1.00 93.88 85 PHE A CA 1
ATOM 601 C C . PHE A 1 85 ? -8.764 -4.588 -1.109 1.00 93.88 85 PHE A C 1
ATOM 603 O O . PHE A 1 85 ? -9.597 -4.260 -0.270 1.00 93.88 85 PHE A O 1
ATOM 610 N N . PHE A 1 86 ? -8.949 -4.412 -2.415 1.00 94.88 86 PHE A N 1
ATOM 611 C CA . PHE A 1 86 ? -10.158 -3.820 -2.969 1.00 94.88 86 PHE A CA 1
ATOM 612 C C . PHE A 1 86 ? -11.404 -4.631 -2.591 1.00 94.88 86 PHE A C 1
ATOM 614 O O . PHE A 1 86 ? -12.363 -4.072 -2.056 1.00 94.88 86 PHE A O 1
ATOM 621 N N . PHE A 1 87 ? -11.379 -5.954 -2.779 1.00 96.06 87 PHE A N 1
ATOM 622 C CA . PHE A 1 87 ? -12.512 -6.806 -2.406 1.00 96.06 87 PHE A CA 1
ATOM 623 C C . PHE A 1 87 ? -12.695 -6.929 -0.889 1.00 96.06 87 PHE A C 1
ATOM 625 O O . PHE A 1 87 ? -13.835 -6.912 -0.422 1.00 96.06 87 PHE A O 1
ATOM 632 N N . ILE A 1 88 ? -11.609 -6.988 -0.108 1.00 94.44 88 ILE A N 1
ATOM 633 C CA . ILE A 1 88 ? -11.685 -6.958 1.363 1.00 94.44 88 ILE A CA 1
ATOM 634 C C . ILE A 1 88 ? -12.328 -5.652 1.839 1.00 94.44 88 ILE A C 1
ATOM 636 O O . ILE A 1 88 ? -13.200 -5.679 2.706 1.00 94.44 88 ILE A O 1
ATOM 640 N N . ALA A 1 89 ? -11.936 -4.515 1.263 1.00 93.31 89 ALA A N 1
ATOM 641 C CA . ALA A 1 89 ? -12.495 -3.215 1.600 1.00 93.31 89 ALA A CA 1
ATOM 642 C C . ALA A 1 89 ? -13.985 -3.142 1.246 1.00 93.31 89 ALA A C 1
ATOM 644 O O . ALA A 1 89 ? -14.782 -2.730 2.085 1.00 93.31 89 ALA A O 1
ATOM 645 N N . LEU A 1 90 ? -14.381 -3.607 0.054 1.00 96.00 90 LEU A N 1
ATOM 646 C CA . LEU A 1 90 ? -15.792 -3.684 -0.334 1.00 96.00 90 LEU A CA 1
ATOM 647 C C . LE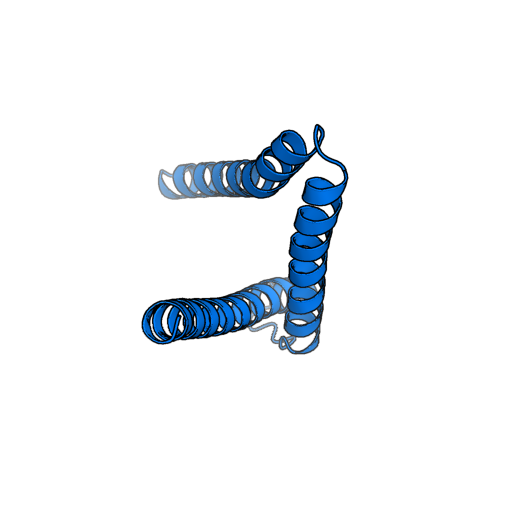U A 1 90 ? -16.604 -4.549 0.638 1.00 96.00 90 LEU A C 1
ATOM 649 O O . LEU A 1 90 ? -17.639 -4.104 1.132 1.00 96.00 90 LEU A O 1
ATOM 653 N N . ALA A 1 91 ? -16.122 -5.752 0.958 1.00 95.31 91 ALA A N 1
ATOM 654 C CA . ALA A 1 91 ? -16.781 -6.636 1.916 1.00 95.31 91 ALA A CA 1
ATOM 655 C C . ALA A 1 91 ? -16.874 -5.998 3.312 1.00 95.31 91 ALA A C 1
ATOM 657 O O . ALA A 1 91 ? -17.919 -6.071 3.959 1.00 95.31 91 ALA A O 1
ATOM 658 N N . GLY A 1 92 ? -15.810 -5.322 3.754 1.00 94.56 92 GLY A N 1
ATOM 659 C CA . GLY A 1 92 ? -15.768 -4.601 5.024 1.00 94.56 92 GLY A CA 1
ATOM 660 C C . GLY A 1 92 ? -16.771 -3.448 5.090 1.00 94.56 92 GLY A C 1
ATOM 661 O O . GLY A 1 92 ? -17.442 -3.284 6.111 1.00 94.56 92 GLY A O 1
ATOM 662 N N . ILE A 1 93 ? -16.929 -2.689 4.002 1.00 94.62 93 ILE A N 1
ATOM 663 C CA . ILE A 1 93 ? -17.930 -1.618 3.899 1.00 94.62 93 ILE A CA 1
ATOM 664 C C . ILE A 1 93 ? -19.338 -2.210 3.994 1.00 94.62 93 ILE A C 1
ATOM 666 O O . ILE A 1 93 ? -20.117 -1.778 4.841 1.00 94.62 93 ILE A O 1
ATOM 670 N N . VAL A 1 94 ? -19.647 -3.238 3.196 1.00 95.31 94 VAL A N 1
ATOM 671 C CA . VAL A 1 94 ? -20.966 -3.896 3.211 1.00 95.31 94 VAL A CA 1
ATOM 672 C C . VAL A 1 94 ? -21.289 -4.447 4.601 1.00 95.31 94 VAL A C 1
ATOM 674 O O . VAL A 1 94 ? -22.375 -4.202 5.124 1.00 95.31 94 VAL A O 1
ATOM 677 N N . TYR A 1 95 ? -20.337 -5.136 5.235 1.00 94.88 95 TYR A N 1
ATOM 678 C CA . TYR A 1 95 ? -20.497 -5.636 6.600 1.00 94.88 95 TYR A CA 1
ATOM 679 C C . TYR A 1 95 ? -20.762 -4.503 7.599 1.00 94.88 95 TYR A C 1
ATOM 681 O O . TYR A 1 95 ? -21.646 -4.623 8.446 1.00 94.88 95 TYR A O 1
ATOM 689 N N . THR A 1 96 ? -20.024 -3.397 7.492 1.00 94.56 96 THR A N 1
ATOM 690 C CA . THR A 1 96 ? -20.171 -2.246 8.392 1.00 94.56 96 THR A CA 1
ATOM 691 C C . THR A 1 96 ? -21.550 -1.603 8.261 1.00 94.56 96 THR A C 1
ATOM 693 O O . THR A 1 96 ? -22.171 -1.290 9.276 1.00 94.56 96 THR A O 1
ATOM 696 N N . GLU A 1 97 ? -22.055 -1.442 7.038 1.00 93.56 97 GLU A N 1
ATOM 697 C CA . GLU A 1 97 ? -23.388 -0.883 6.788 1.00 93.56 97 GLU A CA 1
ATOM 698 C C . GLU A 1 97 ? -24.503 -1.809 7.303 1.00 93.56 97 GLU A C 1
ATOM 700 O O . GLU A 1 97 ? -25.404 -1.353 8.005 1.00 93.56 97 GLU A O 1
ATOM 705 N N . ILE A 1 98 ? -24.411 -3.123 7.064 1.00 93.38 98 ILE A N 1
ATOM 706 C CA . ILE A 1 98 ? -25.388 -4.094 7.588 1.00 93.38 98 ILE A CA 1
ATOM 707 C C . ILE A 1 98 ? -25.347 -4.140 9.121 1.00 93.38 98 ILE A C 1
ATOM 709 O O . ILE A 1 98 ? -26.388 -4.143 9.775 1.00 93.38 98 ILE A O 1
ATOM 713 N N . SER A 1 99 ? -24.151 -4.144 9.715 1.00 91.75 99 SER A N 1
ATOM 714 C CA . SER A 1 99 ? -23.985 -4.193 11.170 1.00 91.75 99 SER A CA 1
ATOM 715 C C . SER A 1 99 ? -24.600 -2.973 11.860 1.00 91.75 99 SER A C 1
ATOM 717 O O . SER A 1 99 ? -25.221 -3.129 12.908 1.00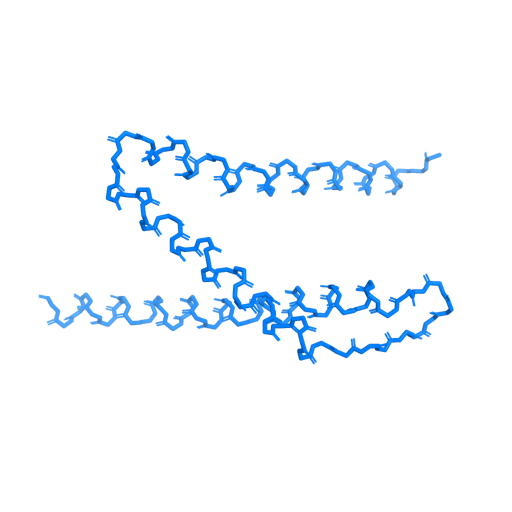 91.75 99 SER A O 1
ATOM 719 N N . LYS A 1 100 ? -24.490 -1.779 11.260 1.00 91.38 100 LYS A N 1
ATOM 720 C CA . LYS A 1 100 ? -25.146 -0.557 11.754 1.00 91.38 100 LYS A CA 1
ATOM 721 C C . LYS A 1 100 ? -26.672 -0.604 11.676 1.00 91.38 100 LYS A C 1
ATOM 723 O O . LYS A 1 100 ? -27.313 0.080 12.454 1.00 91.38 100 LYS A O 1
ATOM 728 N N . LEU A 1 101 ? -27.249 -1.340 10.725 1.00 89.00 101 LEU A N 1
ATOM 729 C CA . LEU A 1 101 ? -28.706 -1.453 10.576 1.00 89.00 101 LEU A CA 1
ATOM 730 C C . LEU A 1 101 ? -29.317 -2.451 11.564 1.00 89.00 101 LEU A C 1
ATOM 732 O O . LEU A 1 101 ? -30.477 -2.318 11.942 1.00 89.00 101 LEU A O 1
ATOM 736 N N . ILE A 1 102 ? -28.548 -3.474 11.940 1.00 89.06 102 ILE A N 1
ATOM 737 C CA . ILE A 1 102 ? -28.980 -4.516 12.880 1.00 89.06 102 ILE A CA 1
ATOM 738 C C . ILE A 1 102 ? -28.820 -4.058 14.340 1.00 89.06 102 ILE A C 1
ATOM 740 O O . ILE A 1 102 ? -29.491 -4.594 15.222 1.00 89.06 102 ILE A O 1
ATOM 744 N N . LYS A 1 103 ? -27.921 -3.105 14.600 1.00 59.12 103 LYS A N 1
ATOM 745 C CA . LYS A 1 103 ? -27.563 -2.623 15.936 1.00 59.12 103 LYS A CA 1
ATOM 746 C C . LYS A 1 103 ? -28.241 -1.299 16.259 1.00 59.12 103 LYS A C 1
ATOM 748 O O . LYS A 1 103 ? -28.697 -1.168 17.414 1.00 59.12 103 LYS A O 1
#